Protein AF-A0A381XJA4-F1 (afdb_monomer)

Sequence (158 aa):
MNTGDLIERNIKGKLLLFLSPLVLLTSMVWFTSDFTAQKLAYLFQIYLSLTLCFISGFLWSQSGLFKAANLRYLGSIILLVTLSSGFLSILLIPVYGLIMILILLLGIRFLQLPDRIKTIFPLWFLQLVNKINVMICICILLMLAYWLNPYSNPLSYF

Foldseek 3Di:
DDPVVVVLVVVLVVVVVLCVLLVVLLVVLVVDDLVVSVVSLVVSLVSVLVVLLVVLVVLCVVCVVLVPVVSPVLSVVSNVLSVVLVVCCVPPNNLVSLVSVLVSLVVVVPDDDPVSVPVVDDPSVVVSVNVVSVVSNVSSVSSNCSCPPPVSVSVVVD

Solvent-accessible surface area (backbone atoms only — not comparable to full-atom values): 8622 Å² total; per-residue (Å²): 135,60,74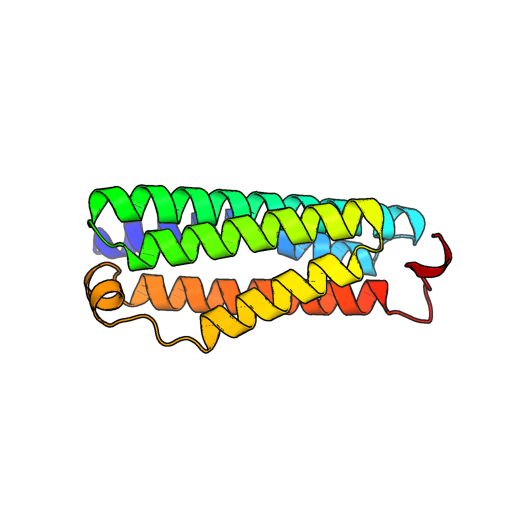,67,59,54,52,52,52,51,53,52,50,54,54,51,58,69,46,42,63,58,55,49,40,51,56,48,37,79,78,45,57,71,76,57,18,51,54,43,50,53,50,41,49,54,51,52,40,51,54,46,44,52,50,14,54,49,32,39,55,50,17,66,77,68,70,35,65,68,42,33,54,52,15,51,51,46,37,54,52,40,53,52,21,53,52,38,33,74,76,72,45,55,62,61,15,51,52,53,52,45,53,49,57,51,48,58,69,70,48,77,76,58,70,74,55,62,76,73,43,58,68,71,54,56,53,48,52,52,54,49,50,54,52,51,48,51,43,50,50,55,47,46,50,56,53,69,27,80,87,79,40,62,61,75,82,108

Mean predicted aligned error: 5.37 Å

pLDDT: mean 87.46, std 8.28, range [54.53, 95.88]

Nearest PDB structures (foldseek):
  7psl-assembly1_A  TM=2.702E-01  e=8.633E+00  Saccharomyces cerevisiae S288C

Secondary structure (DSSP, 8-state):
--HHHHHHHHHHHHHHHHHHHHHHHHHHHTTS-HHHHHHHHHHHHHHHHHHHHHHHHHHHHHHHHTT-HHHHHHHHHHHHHHHHHHHHHHHT-HHHHHHHHHHHHHHHHHSPPPHHHHHHS-HHHHHHHHHHHHHHHHHHHHHHHHHT-TTT-GGGG-

Organism: NCBI:txid408172

Radius of gyration: 17.22 Å; Cα contacts (8 Å, |Δi|>4): 116; chains: 1; bounding box: 42×39×46 Å

Structure (mmCIF, N/CA/C/O backbone):
data_AF-A0A381XJA4-F1
#
_entry.id   AF-A0A381XJA4-F1
#
loop_
_atom_site.group_PDB
_atom_site.id
_atom_site.type_symbol
_atom_site.label_atom_id
_atom_site.label_alt_id
_atom_site.label_comp_id
_atom_site.label_asym_id
_atom_site.label_entity_id
_atom_site.label_seq_id
_atom_site.pdbx_PDB_ins_code
_atom_site.Cartn_x
_atom_site.Cartn_y
_atom_site.Cartn_z
_atom_site.occupancy
_atom_site.B_iso_or_equiv
_atom_site.auth_seq_id
_atom_site.auth_comp_id
_atom_site.auth_asym_id
_atom_site.auth_atom_id
_atom_site.pdbx_PDB_model_num
ATOM 1 N N . MET A 1 1 ? -18.810 -26.361 14.163 1.00 54.53 1 MET A N 1
ATOM 2 C CA . MET A 1 1 ? -18.087 -25.178 13.643 1.00 54.53 1 MET A CA 1
ATOM 3 C C . MET A 1 1 ? -18.730 -23.954 14.264 1.00 54.53 1 MET A C 1
ATOM 5 O O . MET A 1 1 ? -19.942 -23.826 14.135 1.00 54.53 1 MET A O 1
ATOM 9 N N . ASN A 1 2 ? -17.978 -23.133 14.999 1.00 74.44 2 ASN A N 1
ATOM 10 C CA . ASN A 1 2 ? -18.554 -21.986 15.697 1.00 74.44 2 ASN A CA 1
ATOM 11 C C . ASN A 1 2 ? -18.772 -20.833 14.699 1.00 74.44 2 ASN A C 1
ATOM 13 O O . ASN A 1 2 ? -17.989 -20.663 13.763 1.00 74.44 2 ASN A O 1
ATOM 17 N N . THR A 1 3 ? -19.829 -20.039 14.862 1.00 71.56 3 THR A N 1
ATOM 18 C CA . THR A 1 3 ? -20.143 -18.934 13.930 1.00 71.56 3 THR A CA 1
ATOM 19 C C . THR A 1 3 ? -19.025 -17.885 13.876 1.00 71.56 3 THR A C 1
ATOM 21 O O . THR A 1 3 ? -18.764 -17.325 12.811 1.00 71.56 3 THR A O 1
ATOM 24 N N . GLY A 1 4 ? -18.302 -17.687 14.985 1.00 72.56 4 GLY A N 1
ATOM 25 C CA . GLY A 1 4 ? -17.114 -16.828 15.059 1.00 72.56 4 GLY A CA 1
ATOM 26 C C . GLY A 1 4 ? -15.974 -17.258 14.126 1.00 72.56 4 GLY A C 1
ATOM 27 O O . GLY A 1 4 ? -15.397 -16.409 13.446 1.00 72.56 4 GLY A O 1
ATOM 28 N N . ASP A 1 5 ? -15.721 -18.564 13.998 1.00 80.06 5 ASP A N 1
ATOM 29 C CA . ASP A 1 5 ? -14.647 -19.103 13.145 1.00 80.06 5 ASP A CA 1
ATOM 30 C C . ASP A 1 5 ? -14.934 -18.857 11.655 1.00 80.06 5 ASP A C 1
ATOM 32 O O . ASP A 1 5 ? -14.034 -18.606 10.847 1.00 80.06 5 ASP A O 1
ATOM 36 N N . LEU A 1 6 ? -16.217 -18.906 11.275 1.00 83.94 6 LEU A N 1
ATOM 37 C CA . LEU A 1 6 ? -16.662 -18.641 9.907 1.00 83.94 6 LEU A CA 1
ATOM 38 C C . LEU A 1 6 ? -16.479 -17.165 9.535 1.00 83.94 6 LEU A C 1
ATOM 40 O O . LEU A 1 6 ? -16.034 -16.868 8.423 1.00 83.94 6 LEU A O 1
ATOM 44 N N . ILE A 1 7 ? -16.783 -16.249 10.461 1.00 83.75 7 ILE A N 1
ATOM 45 C CA . ILE A 1 7 ? -16.602 -14.802 10.269 1.00 83.75 7 ILE A CA 1
ATOM 46 C C . ILE A 1 7 ? -15.115 -14.473 10.123 1.00 83.75 7 ILE A C 1
ATOM 48 O O . ILE A 1 7 ? -14.730 -13.791 9.171 1.00 83.75 7 ILE A O 1
ATOM 52 N N . GLU A 1 8 ? -14.271 -15.012 11.006 1.00 87.00 8 GLU A N 1
ATOM 53 C CA . GLU A 1 8 ? -12.818 -14.840 10.943 1.00 87.00 8 GLU A CA 1
ATOM 54 C C . GLU A 1 8 ? -12.254 -15.321 9.599 1.00 87.00 8 GLU A C 1
ATOM 56 O O . GLU A 1 8 ? -11.524 -14.587 8.923 1.00 87.00 8 GLU A O 1
ATOM 61 N N . ARG A 1 9 ? -12.629 -16.531 9.165 1.00 86.62 9 ARG A N 1
ATOM 62 C CA . ARG A 1 9 ? -12.180 -17.093 7.884 1.00 86.62 9 ARG A CA 1
ATOM 63 C C . ARG A 1 9 ? -12.617 -16.236 6.697 1.00 86.62 9 ARG A C 1
ATOM 65 O O . ARG A 1 9 ? -11.823 -16.010 5.786 1.00 86.62 9 ARG A O 1
ATOM 72 N N . ASN A 1 10 ? -13.856 -15.749 6.708 1.00 91.25 10 ASN A N 1
ATOM 73 C CA . ASN A 1 10 ? -14.393 -14.924 5.628 1.00 91.25 10 ASN A CA 1
ATOM 74 C C . ASN A 1 10 ? -13.658 -13.576 5.525 1.00 91.25 10 ASN A C 1
ATOM 76 O O . ASN A 1 10 ? -13.259 -13.169 4.436 1.00 91.25 10 ASN A O 1
ATOM 80 N N . ILE A 1 11 ? -13.410 -12.910 6.659 1.00 88.50 11 ILE A N 1
ATOM 81 C CA . ILE A 1 11 ? -12.665 -11.641 6.694 1.00 88.50 11 ILE A CA 1
ATOM 82 C C . ILE A 1 11 ? -11.227 -11.842 6.202 1.00 88.50 11 ILE A C 1
ATOM 84 O O . ILE A 1 11 ? -10.763 -11.080 5.352 1.00 88.50 11 ILE A O 1
ATOM 88 N N . LYS A 1 12 ? -10.540 -12.891 6.678 1.00 90.00 12 LYS A N 1
ATOM 89 C CA . LYS A 1 12 ? -9.192 -13.248 6.206 1.00 90.00 12 LYS A CA 1
ATOM 90 C C . LYS A 1 12 ? -9.162 -13.466 4.696 1.00 90.00 12 LYS A C 1
ATOM 92 O O . LYS A 1 12 ? -8.302 -12.905 4.022 1.00 90.00 12 LYS A O 1
ATOM 97 N N . GLY A 1 13 ? -10.112 -14.242 4.172 1.00 88.50 13 GLY A N 1
ATOM 98 C CA . GLY A 1 13 ? -10.220 -14.526 2.743 1.00 88.50 13 GLY A CA 1
ATOM 99 C C . GLY A 1 13 ? -10.412 -13.261 1.910 1.00 88.50 13 GLY A C 1
ATOM 100 O O . GLY A 1 13 ? -9.679 -13.048 0.949 1.00 88.50 13 GLY A O 1
ATOM 101 N N . LYS A 1 14 ? -11.331 -12.376 2.316 1.00 90.25 14 LYS A N 1
ATOM 102 C CA . LYS A 1 14 ? -11.583 -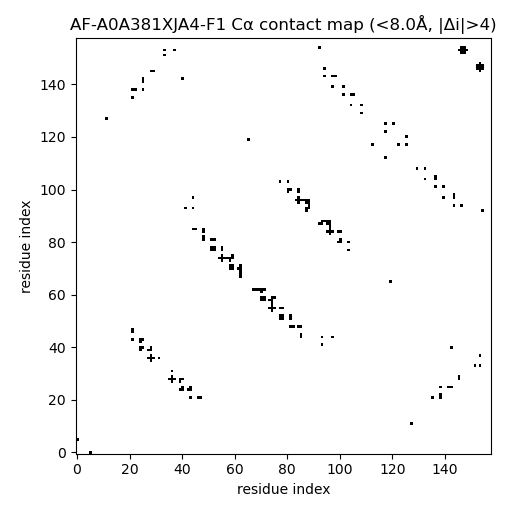11.106 1.616 1.00 90.25 14 LYS A CA 1
ATOM 103 C C . LYS A 1 14 ? -10.365 -10.184 1.610 1.00 90.25 14 LYS A C 1
ATOM 105 O O . LYS A 1 14 ? -10.056 -9.615 0.570 1.00 90.25 14 LYS A O 1
ATOM 110 N N . LEU A 1 15 ? -9.663 -10.056 2.737 1.00 89.56 15 LEU A N 1
ATOM 111 C CA . LEU A 1 15 ? -8.459 -9.223 2.829 1.00 89.56 15 LEU A CA 1
ATOM 112 C C . LEU A 1 15 ? -7.312 -9.765 1.970 1.00 89.56 15 LEU A C 1
ATOM 114 O O . LEU A 1 15 ? -6.645 -8.994 1.286 1.00 89.56 15 LEU A O 1
ATOM 118 N N . LEU A 1 16 ? -7.100 -11.082 1.967 1.00 88.12 16 LEU A N 1
ATOM 119 C CA . LEU A 1 16 ? -6.083 -11.710 1.120 1.00 88.12 16 LEU A CA 1
ATOM 120 C C . LEU A 1 16 ? -6.427 -11.591 -0.368 1.00 88.12 16 LEU A C 1
ATOM 122 O O . LEU A 1 16 ? -5.544 -11.314 -1.173 1.00 88.12 16 LEU A O 1
ATOM 126 N N . LEU A 1 17 ? -7.704 -11.738 -0.731 1.00 92.56 17 LEU A N 1
ATOM 127 C CA . LEU A 1 17 ? -8.166 -11.541 -2.104 1.00 92.56 17 LEU A CA 1
ATOM 128 C C . LEU A 1 17 ? -7.984 -10.084 -2.538 1.00 92.56 17 LEU A C 1
ATOM 130 O O . LEU A 1 17 ? -7.492 -9.840 -3.635 1.00 92.56 17 LEU A O 1
ATOM 134 N N . PHE A 1 18 ? -8.283 -9.128 -1.655 1.00 91.50 18 PHE A N 1
ATOM 135 C CA . PHE A 1 18 ? -8.006 -7.714 -1.890 1.00 91.50 18 PHE A CA 1
ATOM 136 C C . PHE A 1 18 ? -6.510 -7.438 -2.081 1.00 91.50 18 PHE A C 1
ATOM 138 O O . PHE A 1 18 ? -6.161 -6.608 -2.902 1.00 91.50 18 PHE A O 1
ATOM 145 N N . LEU A 1 19 ? -5.609 -8.149 -1.393 1.00 91.81 19 LEU A N 1
ATOM 146 C CA . LEU A 1 19 ? -4.164 -7.947 -1.563 1.00 91.81 19 LEU A CA 1
ATOM 147 C C . LEU A 1 19 ? -3.543 -8.732 -2.723 1.00 91.81 19 LEU A C 1
ATOM 149 O O . LEU A 1 19 ? -2.411 -8.456 -3.119 1.00 91.81 19 LEU A O 1
ATOM 153 N N . SER A 1 20 ? -4.269 -9.703 -3.273 1.00 92.88 20 SER A N 1
ATOM 154 C CA . SER A 1 20 ? -3.782 -10.565 -4.350 1.00 92.88 20 SER A CA 1
ATOM 155 C C . SER A 1 20 ? -3.286 -9.817 -5.596 1.00 92.88 20 SER A C 1
ATOM 157 O O . SER A 1 20 ? -2.246 -10.225 -6.119 1.00 92.88 20 SER A O 1
ATOM 159 N N . PRO A 1 21 ? -3.901 -8.698 -6.048 1.00 93.81 21 PRO A N 1
ATOM 160 C CA . PRO A 1 21 ? -3.402 -7.970 -7.210 1.00 93.81 21 PRO A CA 1
ATOM 161 C C . PRO A 1 21 ? -2.003 -7.406 -6.972 1.00 93.81 21 PRO A C 1
ATOM 163 O O . PRO A 1 21 ? -1.192 -7.367 -7.889 1.00 93.81 21 PRO A O 1
ATOM 166 N N . LEU A 1 22 ? -1.690 -7.025 -5.732 1.00 94.62 22 LEU A N 1
ATOM 167 C CA . LEU A 1 22 ? -0.393 -6.468 -5.363 1.00 94.62 22 LEU A CA 1
ATOM 168 C C . LEU A 1 22 ? 0.718 -7.514 -5.527 1.00 94.62 22 LEU A C 1
ATOM 170 O O . LEU A 1 22 ? 1.736 -7.239 -6.156 1.00 94.62 22 LEU A O 1
ATOM 174 N N . VAL A 1 23 ? 0.477 -8.736 -5.044 1.00 94.56 23 VAL A N 1
ATOM 175 C CA . VAL A 1 23 ? 1.403 -9.871 -5.195 1.00 94.56 23 VAL A CA 1
ATOM 176 C C . VAL A 1 23 ? 1.541 -10.272 -6.665 1.00 94.56 23 VAL A C 1
ATOM 178 O O . VAL A 1 23 ? 2.653 -10.470 -7.160 1.00 94.56 23 VAL A O 1
ATOM 181 N N . LEU A 1 24 ? 0.423 -10.334 -7.392 1.00 95.00 24 LEU A N 1
ATOM 182 C CA . LEU A 1 24 ? 0.426 -10.678 -8.811 1.00 95.00 24 LEU A CA 1
ATOM 183 C C . LEU A 1 24 ? 1.254 -9.669 -9.613 1.00 95.00 24 LEU A C 1
ATOM 185 O O . LEU A 1 24 ? 2.140 -10.076 -10.362 1.00 95.00 24 LEU A O 1
ATOM 189 N N . LEU A 1 25 ? 1.041 -8.369 -9.401 1.00 94.38 25 LEU A N 1
ATOM 190 C CA . LEU A 1 25 ? 1.801 -7.313 -10.071 1.00 94.38 25 LEU A CA 1
ATOM 191 C C . LEU A 1 25 ? 3.297 -7.417 -9.784 1.00 94.38 25 LEU A C 1
ATOM 193 O O . LEU A 1 25 ? 4.085 -7.339 -10.723 1.00 94.38 25 LEU A O 1
ATOM 197 N N . THR A 1 26 ? 3.694 -7.673 -8.531 1.00 94.69 26 THR A N 1
ATOM 198 C CA . THR A 1 26 ? 5.120 -7.871 -8.226 1.00 94.69 26 THR A CA 1
ATOM 199 C C . THR A 1 26 ? 5.724 -9.056 -8.955 1.00 94.69 26 THR A C 1
ATOM 201 O O . THR A 1 26 ? 6.858 -8.962 -9.404 1.00 94.69 26 THR A O 1
ATOM 204 N N . SER A 1 27 ? 4.983 -10.156 -9.107 1.00 93.38 27 SER A N 1
ATOM 205 C CA . SER A 1 27 ? 5.490 -11.325 -9.824 1.00 93.38 27 SER A CA 1
ATOM 206 C C . SER A 1 27 ? 5.585 -11.082 -11.331 1.00 93.38 27 SER A C 1
ATOM 208 O O . SER A 1 27 ? 6.591 -11.432 -11.937 1.00 93.38 27 SER A O 1
ATOM 210 N N . MET A 1 28 ? 4.582 -10.428 -11.926 1.00 94.62 28 MET A N 1
ATOM 211 C CA . MET A 1 28 ? 4.509 -10.202 -13.373 1.00 94.62 28 MET A CA 1
ATOM 212 C C . MET A 1 28 ? 5.675 -9.361 -13.885 1.00 94.62 28 MET A C 1
ATOM 214 O O . MET A 1 28 ? 6.229 -9.670 -14.932 1.00 94.62 28 MET A O 1
ATOM 218 N N . VAL A 1 29 ? 6.091 -8.353 -13.119 1.00 93.94 29 VAL A N 1
ATOM 219 C CA . VAL A 1 29 ? 7.164 -7.419 -13.497 1.00 93.94 29 VAL A CA 1
ATOM 220 C C . VAL A 1 29 ? 8.470 -8.132 -13.861 1.00 93.94 29 VAL A C 1
ATOM 222 O O . VAL A 1 29 ? 9.147 -7.703 -14.789 1.00 93.94 29 VAL A O 1
ATOM 225 N N . TRP A 1 30 ? 8.793 -9.249 -13.202 1.00 90.44 30 TRP A N 1
ATOM 226 C CA . TRP A 1 30 ? 10.026 -10.008 -13.451 1.00 90.44 30 TRP A CA 1
ATOM 227 C C . TRP A 1 30 ? 9.992 -10.882 -14.706 1.00 90.44 30 TRP A C 1
ATOM 229 O O . TRP A 1 30 ? 11.045 -11.289 -15.192 1.00 90.44 30 TRP A O 1
ATOM 239 N N . PHE A 1 31 ? 8.804 -11.187 -15.227 1.00 90.00 31 PHE A N 1
ATOM 240 C CA . PHE A 1 31 ? 8.623 -12.108 -16.354 1.00 90.00 31 PHE A CA 1
ATOM 241 C C . PHE A 1 31 ? 8.111 -11.412 -17.620 1.00 90.00 31 PHE A C 1
ATOM 243 O O . PHE A 1 31 ? 7.740 -12.071 -18.589 1.00 90.00 31 PHE A O 1
ATOM 250 N N . THR A 1 32 ? 8.076 -10.081 -17.617 1.00 92.38 32 THR A N 1
ATOM 251 C CA . THR A 1 32 ? 7.585 -9.258 -18.729 1.00 92.38 32 THR A CA 1
ATOM 252 C C . THR A 1 32 ? 8.705 -8.430 -19.350 1.00 92.38 32 THR A C 1
ATOM 254 O O . THR A 1 32 ? 9.715 -8.171 -18.705 1.00 92.38 32 THR A O 1
ATOM 257 N N . SER A 1 33 ? 8.537 -8.003 -20.605 1.00 89.56 33 SER A N 1
ATOM 258 C CA . SER A 1 33 ? 9.526 -7.165 -21.300 1.00 89.56 33 SER A CA 1
ATOM 259 C C . SER A 1 33 ? 9.655 -5.783 -20.656 1.00 89.56 33 SER A C 1
ATOM 261 O O . SER A 1 33 ? 8.670 -5.265 -20.125 1.00 89.56 33 SER A O 1
ATOM 263 N N . ASP A 1 34 ? 10.826 -5.148 -20.762 1.00 85.88 34 ASP A N 1
ATOM 264 C CA . ASP A 1 34 ? 11.184 -3.942 -19.994 1.00 85.88 34 ASP A CA 1
ATOM 265 C C . ASP A 1 34 ? 10.137 -2.818 -20.065 1.00 85.88 34 ASP A C 1
ATOM 267 O O . ASP A 1 34 ? 9.713 -2.291 -19.036 1.00 85.88 34 ASP A O 1
ATOM 271 N N . PHE A 1 35 ? 9.622 -2.514 -21.261 1.00 86.12 35 PHE A N 1
ATOM 272 C CA . PHE A 1 35 ? 8.593 -1.483 -21.447 1.00 86.12 35 PHE A CA 1
ATOM 273 C C . PHE A 1 35 ? 7.266 -1.815 -20.744 1.00 86.12 35 PHE A C 1
ATOM 275 O O . PHE A 1 35 ? 6.582 -0.940 -20.208 1.00 86.12 35 PHE A O 1
ATOM 282 N N . THR A 1 36 ? 6.870 -3.090 -20.750 1.00 90.19 36 THR A N 1
ATOM 283 C CA . THR A 1 36 ? 5.639 -3.536 -20.080 1.00 90.19 36 THR A CA 1
ATOM 284 C C . THR A 1 36 ? 5.831 -3.668 -18.573 1.00 90.19 36 THR A C 1
ATOM 286 O O . THR A 1 36 ? 4.950 -3.257 -17.816 1.00 90.19 36 THR A O 1
ATOM 289 N N . ALA A 1 37 ? 7.004 -4.131 -18.138 1.00 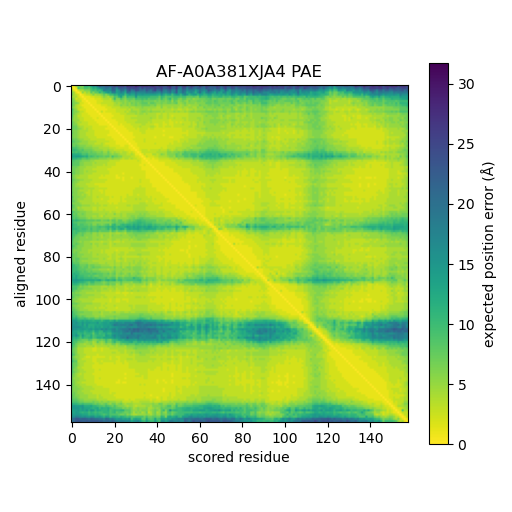90.44 37 ALA A N 1
ATOM 290 C CA . ALA A 1 37 ? 7.407 -4.209 -16.742 1.00 90.44 37 ALA A CA 1
ATOM 291 C C . ALA A 1 37 ? 7.383 -2.824 -16.074 1.00 90.44 37 ALA A C 1
ATOM 293 O O . ALA A 1 37 ? 6.841 -2.679 -14.979 1.00 90.44 37 ALA A O 1
ATOM 294 N N . GLN A 1 38 ? 7.843 -1.782 -16.774 1.00 89.19 38 GLN A N 1
ATOM 295 C CA . GLN A 1 38 ? 7.807 -0.405 -16.278 1.00 89.19 38 GLN A CA 1
ATOM 296 C C . GLN A 1 38 ? 6.366 0.075 -16.041 1.00 89.19 38 GLN A C 1
ATOM 298 O O . GLN A 1 38 ? 6.047 0.614 -14.979 1.00 89.19 38 GLN A O 1
ATOM 303 N N . LYS A 1 39 ? 5.455 -0.174 -16.992 1.00 90.75 39 LYS A N 1
ATOM 304 C CA . LYS A 1 39 ? 4.027 0.163 -16.842 1.00 90.75 39 LYS A CA 1
ATOM 305 C C . LYS A 1 39 ? 3.376 -0.595 -15.688 1.00 90.75 39 LYS A C 1
ATOM 307 O O . LYS A 1 39 ? 2.626 -0.001 -14.914 1.00 90.75 39 LYS A O 1
ATOM 312 N N . LEU A 1 40 ? 3.679 -1.886 -15.551 1.00 93.25 40 LEU A N 1
ATOM 313 C CA . LEU A 1 40 ? 3.225 -2.700 -14.423 1.00 93.25 40 LEU A CA 1
ATOM 314 C C . LEU A 1 40 ? 3.761 -2.155 -13.096 1.00 93.25 40 LEU A C 1
ATOM 316 O O . LEU A 1 40 ? 3.036 -2.164 -12.102 1.00 93.25 40 LEU A O 1
ATOM 320 N N . ALA A 1 41 ? 4.981 -1.618 -13.085 1.00 92.38 41 ALA A N 1
ATOM 321 C CA . ALA A 1 41 ? 5.573 -1.038 -11.893 1.00 92.38 41 ALA A CA 1
ATOM 322 C C . ALA A 1 41 ? 4.910 0.261 -11.438 1.00 92.38 41 ALA A C 1
ATOM 324 O O . ALA A 1 41 ? 4.657 0.442 -10.243 1.00 92.38 41 ALA A O 1
ATOM 325 N N . TYR A 1 42 ? 4.522 1.117 -12.378 1.00 91.00 42 TYR A N 1
ATOM 326 C CA . TYR A 1 42 ? 3.664 2.260 -12.073 1.00 91.00 42 TYR A CA 1
ATOM 327 C C . TYR A 1 42 ? 2.277 1.838 -11.593 1.00 91.00 42 TYR A C 1
ATOM 329 O O . TYR A 1 42 ? 1.770 2.387 -10.614 1.00 91.00 42 TYR A O 1
ATOM 337 N N . LEU A 1 43 ? 1.676 0.834 -12.235 1.00 93.62 43 LEU A N 1
ATOM 338 C CA . LEU A 1 43 ? 0.363 0.328 -11.843 1.00 93.62 43 LEU A CA 1
ATOM 339 C C . LEU A 1 43 ? 0.391 -0.250 -10.423 1.00 93.62 43 LEU A C 1
ATOM 341 O O . LEU A 1 43 ? -0.507 0.035 -9.631 1.00 93.62 43 LEU A O 1
ATOM 345 N N . PHE A 1 44 ? 1.450 -0.979 -10.066 1.00 95.00 44 PHE A N 1
ATOM 346 C CA . PHE A 1 44 ? 1.703 -1.436 -8.700 1.00 95.00 44 PHE A CA 1
ATOM 347 C C . PHE A 1 44 ? 1.726 -0.274 -7.707 1.00 95.00 44 PHE A C 1
ATOM 349 O O . PHE A 1 44 ? 1.076 -0.345 -6.666 1.00 95.00 44 PHE A O 1
ATOM 356 N N . GLN A 1 45 ? 2.435 0.809 -8.027 1.00 92.81 45 GLN A N 1
ATOM 357 C CA . GLN A 1 45 ? 2.546 1.953 -7.131 1.00 92.81 45 GLN A CA 1
ATOM 358 C C . GLN A 1 45 ? 1.221 2.704 -6.956 1.00 92.81 45 GLN A C 1
ATOM 360 O O . GLN A 1 45 ? 0.890 3.101 -5.838 1.00 92.81 45 GLN A O 1
ATOM 365 N N . ILE A 1 46 ? 0.446 2.857 -8.032 1.00 92.50 46 ILE A N 1
ATOM 366 C CA . ILE A 1 46 ? -0.907 3.428 -7.986 1.00 92.50 46 ILE A CA 1
ATOM 367 C C . ILE A 1 46 ? -1.823 2.542 -7.142 1.00 92.50 46 ILE A C 1
ATOM 369 O O . ILE A 1 46 ? -2.561 3.031 -6.290 1.00 92.50 46 ILE A O 1
ATOM 373 N N . TYR A 1 47 ? -1.765 1.226 -7.340 1.00 94.44 47 TYR A N 1
ATOM 374 C CA . TYR A 1 47 ? -2.578 0.299 -6.568 1.00 94.44 47 TYR A CA 1
ATOM 375 C C . TYR A 1 47 ? -2.211 0.341 -5.079 1.00 94.44 47 TYR A C 1
ATOM 377 O O . TYR A 1 47 ? -3.084 0.485 -4.225 1.00 94.44 47 TYR A O 1
ATOM 385 N N . LEU A 1 48 ? -0.916 0.307 -4.755 1.00 94.50 48 LEU A N 1
ATOM 386 C CA . LEU A 1 48 ? -0.419 0.415 -3.386 1.00 94.50 48 LEU A CA 1
ATOM 387 C C . LEU A 1 48 ? -0.866 1.729 -2.725 1.00 94.50 48 LEU A C 1
ATOM 389 O O . LEU A 1 48 ? -1.385 1.701 -1.609 1.00 94.50 48 LEU A O 1
ATOM 393 N N . SER A 1 49 ? -0.735 2.872 -3.401 1.00 92.94 49 SER A N 1
ATOM 394 C CA . SER A 1 49 ? -1.153 4.162 -2.839 1.00 92.94 49 SER A CA 1
ATOM 395 C C . SER A 1 49 ? -2.667 4.231 -2.606 1.00 92.94 49 SER A C 1
ATOM 397 O O . SER A 1 49 ? -3.094 4.659 -1.532 1.00 92.94 49 SER A O 1
ATOM 399 N N . LEU A 1 50 ? -3.479 3.715 -3.537 1.00 93.38 50 LEU A N 1
ATOM 400 C CA . LEU A 1 50 ? -4.929 3.592 -3.365 1.00 93.38 50 LEU A CA 1
ATOM 401 C C . LEU A 1 50 ? -5.280 2.717 -2.158 1.00 93.38 50 LEU A C 1
ATOM 403 O O . LEU A 1 50 ? -6.090 3.122 -1.324 1.00 93.38 50 LEU A O 1
ATOM 407 N N . THR A 1 51 ? -4.650 1.545 -2.018 1.00 93.19 51 THR A N 1
ATOM 408 C CA . THR A 1 51 ? -4.910 0.643 -0.881 1.00 93.19 51 THR A CA 1
ATOM 409 C C . THR A 1 51 ? -4.583 1.303 0.460 1.00 93.19 51 THR A C 1
ATOM 411 O O . THR A 1 51 ? -5.371 1.202 1.401 1.00 93.19 51 THR A O 1
ATOM 414 N N . LEU A 1 52 ? -3.474 2.041 0.552 1.00 93.69 52 LEU A N 1
ATOM 415 C CA . LEU A 1 52 ? -3.088 2.745 1.774 1.00 93.69 52 LEU A CA 1
ATOM 416 C C . LEU A 1 52 ? -3.995 3.953 2.064 1.00 93.69 52 LEU A C 1
ATOM 418 O O . LEU A 1 52 ? -4.291 4.224 3.229 1.00 93.69 52 LEU A O 1
ATOM 422 N N . CYS A 1 53 ? -4.500 4.632 1.030 1.00 94.44 53 CYS A N 1
ATOM 423 C CA . CYS A 1 53 ? -5.509 5.682 1.174 1.00 94.44 53 CYS A CA 1
ATOM 424 C C . CYS A 1 53 ? -6.818 5.121 1.759 1.00 94.44 53 CYS A C 1
ATOM 426 O O . CYS A 1 53 ? -7.347 5.664 2.732 1.00 94.44 53 CYS A O 1
ATOM 428 N N . PHE A 1 54 ? -7.287 3.969 1.259 1.00 93.50 54 PHE A N 1
ATOM 429 C CA . PHE A 1 54 ? -8.437 3.267 1.840 1.00 93.50 54 PHE A CA 1
ATOM 430 C C . PHE A 1 54 ? -8.203 2.874 3.303 1.00 93.50 54 PHE A C 1
ATOM 432 O O . PHE A 1 54 ? -9.093 3.057 4.135 1.00 93.50 54 PHE A O 1
ATOM 439 N N . ILE A 1 55 ? -7.008 2.378 3.644 1.00 92.31 55 ILE A N 1
ATOM 440 C CA . ILE A 1 55 ? -6.651 2.036 5.030 1.00 92.31 55 ILE A CA 1
ATOM 441 C C . ILE A 1 55 ? -6.675 3.281 5.924 1.00 92.31 55 ILE A C 1
ATOM 443 O O . ILE A 1 55 ? -7.212 3.226 7.031 1.00 92.31 55 ILE A O 1
ATOM 447 N N . SER A 1 56 ? -6.147 4.412 5.453 1.00 94.12 56 SER A N 1
ATOM 448 C CA . SER A 1 56 ? -6.200 5.676 6.189 1.00 94.12 56 SER A CA 1
ATOM 449 C C . SER A 1 56 ? -7.642 6.123 6.455 1.00 94.12 56 SER A C 1
ATOM 451 O O . SER A 1 56 ? -7.998 6.393 7.606 1.00 94.12 56 SER A O 1
ATOM 453 N N . GLY A 1 57 ? -8.495 6.119 5.425 1.00 92.94 57 GLY A N 1
ATOM 454 C CA . GLY A 1 57 ? -9.914 6.455 5.564 1.00 92.94 57 GLY A CA 1
ATOM 455 C C . GLY A 1 57 ? -10.641 5.521 6.534 1.00 92.94 57 GLY A C 1
ATOM 456 O O . GLY A 1 57 ? -11.411 5.976 7.383 1.00 92.94 57 GLY A O 1
ATOM 457 N N . PHE A 1 58 ? -10.337 4.221 6.484 1.00 90.81 58 PHE A N 1
ATOM 458 C CA . PHE A 1 58 ? -10.870 3.245 7.431 1.00 90.81 58 PHE A CA 1
ATOM 459 C C . PHE A 1 58 ? -10.447 3.554 8.874 1.00 90.81 58 PHE A C 1
ATOM 461 O O . PHE A 1 58 ? -11.302 3.611 9.759 1.00 90.81 58 PHE A O 1
ATOM 468 N N . LEU A 1 59 ? -9.160 3.812 9.127 1.00 90.44 59 LEU A N 1
ATOM 469 C CA . LEU A 1 59 ? -8.664 4.175 10.461 1.00 90.44 59 LEU A CA 1
ATOM 470 C C . LEU A 1 59 ? -9.314 5.458 10.981 1.00 90.44 59 LEU A C 1
ATOM 472 O O . LEU A 1 59 ? -9.682 5.535 12.156 1.00 90.44 59 LEU A O 1
ATOM 476 N N . TRP A 1 60 ? -9.518 6.440 10.104 1.00 90.25 60 TRP A N 1
ATOM 477 C CA . TRP A 1 60 ? -10.218 7.670 10.447 1.00 90.25 60 TRP A CA 1
ATOM 478 C C . TRP A 1 60 ? -11.672 7.393 10.844 1.00 90.25 60 TRP A C 1
ATOM 480 O O .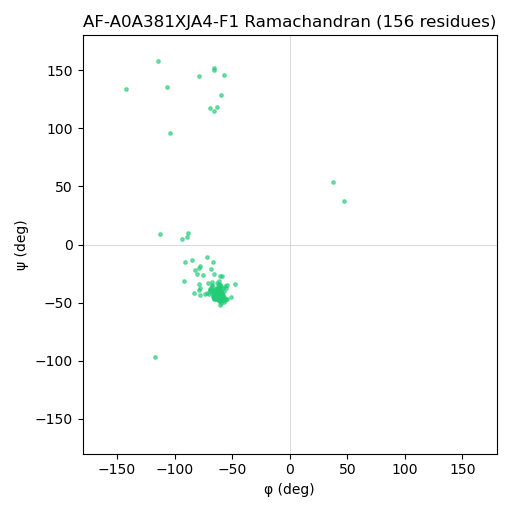 TRP A 1 60 ? -12.119 7.865 11.892 1.00 90.25 60 TRP A O 1
ATOM 490 N N . SER A 1 61 ? -12.393 6.571 10.078 1.00 90.50 61 SER A N 1
ATOM 491 C CA . SER A 1 61 ? -13.768 6.171 10.405 1.00 90.50 61 SER A CA 1
ATOM 492 C C . SER A 1 61 ? -13.849 5.451 11.754 1.00 90.50 61 SER A C 1
ATOM 494 O O . SER A 1 61 ? -14.714 5.764 12.572 1.00 90.50 61 SER A O 1
ATOM 496 N N . GLN A 1 62 ? -12.932 4.517 12.022 1.00 87.00 62 GLN A N 1
ATOM 497 C CA . GLN A 1 62 ? -12.899 3.787 13.293 1.00 87.00 62 GLN A CA 1
ATOM 498 C C . GLN A 1 62 ? -12.524 4.692 14.472 1.00 87.00 62 GLN A C 1
ATOM 500 O O . GLN A 1 62 ? -13.027 4.509 15.581 1.00 87.00 62 GLN A O 1
ATOM 505 N N . SER A 1 63 ? -11.692 5.713 14.245 1.00 86.81 63 SER A N 1
ATOM 506 C CA . SER A 1 63 ? -11.326 6.673 15.290 1.00 86.81 63 SER A CA 1
ATOM 507 C C . SER A 1 63 ? -12.535 7.429 15.854 1.00 86.81 63 SER A C 1
ATOM 509 O O . SER A 1 63 ? -12.572 7.693 17.057 1.00 86.81 63 SER A O 1
ATOM 511 N N . GLY A 1 64 ? -13.536 7.723 15.013 1.00 83.25 64 GLY A N 1
ATOM 512 C CA . GLY A 1 64 ? -14.782 8.371 15.425 1.00 83.25 64 GLY A CA 1
ATOM 513 C C . GLY A 1 64 ? -15.661 7.459 16.281 1.00 83.25 64 GLY A C 1
ATOM 514 O O . GLY A 1 64 ? -16.163 7.890 17.317 1.00 83.25 64 GLY A O 1
ATOM 515 N N . LEU A 1 65 ? -15.779 6.185 15.893 1.00 84.75 65 LEU A N 1
ATOM 516 C CA . LEU A 1 65 ? -16.587 5.190 16.607 1.00 84.75 65 LEU A CA 1
ATOM 517 C C . LEU A 1 65 ? -16.021 4.874 17.997 1.00 84.75 65 LEU A C 1
ATOM 519 O O . LEU A 1 65 ? -16.755 4.866 18.981 1.00 84.75 65 LEU A O 1
ATOM 523 N N . PHE A 1 66 ? -14.706 4.671 18.094 1.00 81.25 66 PHE A N 1
ATOM 524 C CA . PHE A 1 66 ? -14.044 4.291 19.347 1.00 81.25 66 PHE A CA 1
ATOM 525 C C . PHE A 1 66 ? -13.499 5.480 20.153 1.00 81.25 66 PHE A C 1
ATOM 527 O O . PHE A 1 66 ? -12.827 5.274 21.163 1.00 81.25 66 PHE A O 1
ATOM 534 N N . LYS A 1 67 ? -13.753 6.724 19.711 1.00 81.81 67 LYS A N 1
ATOM 535 C CA . LYS A 1 67 ? -13.217 7.968 20.305 1.00 81.81 67 LYS A CA 1
ATOM 536 C C . LYS A 1 67 ? -11.703 7.897 20.573 1.00 81.81 67 LYS A C 1
ATOM 538 O O . LYS A 1 67 ? -11.199 8.396 21.579 1.00 81.81 67 LYS A O 1
ATOM 543 N N . ALA A 1 68 ? -10.966 7.256 19.669 1.00 81.38 68 ALA A N 1
ATOM 544 C CA . ALA A 1 68 ? -9.546 6.966 19.828 1.00 81.38 68 ALA A CA 1
ATOM 545 C C . ALA A 1 68 ? -8.701 7.922 18.974 1.00 81.38 68 ALA A C 1
ATOM 547 O O . ALA A 1 68 ? -8.456 7.666 17.794 1.00 81.38 68 ALA A O 1
ATOM 548 N N . ALA A 1 69 ? -8.210 9.008 19.582 1.00 84.25 69 ALA A N 1
ATOM 549 C CA . ALA A 1 69 ? -7.394 10.014 18.892 1.00 84.25 69 ALA A CA 1
ATOM 550 C C . ALA A 1 69 ? -6.139 9.413 18.228 1.00 84.25 69 ALA A C 1
ATOM 552 O O . ALA A 1 69 ? -5.792 9.791 17.113 1.00 84.25 69 ALA A O 1
ATOM 553 N N . ASN A 1 70 ? -5.513 8.410 18.853 1.00 85.19 70 ASN A N 1
ATOM 554 C CA . ASN A 1 70 ? -4.319 7.740 18.323 1.00 85.19 70 ASN A CA 1
ATOM 555 C C . ASN A 1 70 ? -4.561 7.081 16.953 1.00 85.19 70 ASN A C 1
ATOM 557 O O . ASN A 1 70 ? -3.688 7.139 16.092 1.00 85.19 70 ASN A O 1
ATOM 561 N N . LEU A 1 71 ? -5.749 6.498 16.724 1.00 84.56 71 LEU A N 1
ATOM 562 C CA . LEU A 1 71 ? -6.106 5.919 15.420 1.00 84.56 71 LEU A CA 1
ATOM 563 C C . LEU A 1 71 ? -6.252 7.004 14.350 1.00 84.56 71 LEU A C 1
ATOM 565 O O . LEU A 1 71 ? -5.853 6.794 13.207 1.00 84.56 71 LEU A O 1
ATOM 569 N N . ARG A 1 72 ? -6.770 8.176 14.735 1.00 88.12 72 ARG A N 1
ATOM 570 C CA . ARG A 1 72 ? -6.882 9.330 13.840 1.00 88.12 72 ARG A CA 1
ATOM 571 C C . ARG A 1 72 ? -5.507 9.854 13.442 1.00 88.12 72 ARG A C 1
ATOM 573 O O . ARG A 1 72 ? -5.267 10.051 12.259 1.00 88.12 72 ARG A O 1
ATOM 580 N N . TYR A 1 73 ? -4.594 10.016 14.403 1.00 88.94 73 TYR A N 1
ATOM 581 C CA . TYR A 1 73 ? -3.216 10.427 14.117 1.00 88.94 73 TYR A CA 1
ATOM 582 C C . TYR A 1 73 ? -2.500 9.433 13.200 1.00 88.94 73 TYR A C 1
ATOM 584 O O . TYR A 1 73 ? -1.896 9.848 12.214 1.00 88.94 73 TYR A O 1
ATOM 592 N N . LEU A 1 74 ? -2.620 8.129 13.472 1.00 88.88 74 LEU A N 1
ATOM 593 C CA . LEU A 1 74 ? -2.040 7.089 12.622 1.00 88.88 74 LEU A CA 1
ATOM 594 C C . LEU A 1 74 ? -2.602 7.148 11.193 1.00 88.88 74 LEU A C 1
ATOM 596 O O . LEU A 1 74 ? -1.834 7.137 10.233 1.00 88.88 74 LEU A O 1
ATOM 600 N N . GLY A 1 75 ? -3.927 7.264 11.050 1.00 90.88 75 GLY A N 1
ATOM 601 C CA . GLY A 1 75 ? -4.585 7.427 9.753 1.00 90.88 75 GLY A CA 1
ATOM 602 C C . GLY A 1 75 ? -4.085 8.660 8.997 1.00 90.88 75 GLY A C 1
ATOM 603 O O . GLY A 1 75 ? -3.734 8.549 7.822 1.00 90.88 75 GLY A O 1
ATOM 604 N N . SER A 1 76 ? -3.970 9.809 9.668 1.00 91.88 76 SER A N 1
ATOM 605 C CA . SER A 1 76 ? -3.450 11.045 9.070 1.00 91.88 76 SER A CA 1
ATOM 606 C C . SER A 1 76 ? -1.992 10.926 8.619 1.00 91.88 76 SER A C 1
ATOM 608 O O . SER A 1 76 ? -1.659 11.405 7.538 1.00 91.88 76 SER A O 1
ATOM 610 N N . ILE A 1 77 ? -1.126 10.270 9.402 1.00 92.62 77 ILE A N 1
ATOM 611 C CA . ILE A 1 77 ? 0.278 10.036 9.022 1.00 92.62 77 ILE A CA 1
ATOM 612 C C . ILE A 1 77 ? 0.346 9.166 7.764 1.00 92.62 77 ILE A C 1
ATOM 614 O O . ILE A 1 77 ? 1.059 9.508 6.822 1.00 92.62 77 ILE A O 1
ATOM 618 N N . ILE A 1 78 ? -0.431 8.078 7.718 1.00 93.69 78 ILE A N 1
ATOM 619 C CA . ILE A 1 78 ? -0.501 7.202 6.541 1.00 93.69 78 ILE A CA 1
ATOM 620 C C . ILE A 1 78 ? -0.991 7.989 5.317 1.00 93.69 78 ILE A C 1
ATOM 622 O O . ILE A 1 78 ? -0.408 7.870 4.241 1.00 93.69 78 ILE A O 1
ATOM 626 N N . LEU A 1 79 ? -2.014 8.837 5.466 1.00 95.00 79 LEU A N 1
ATOM 627 C CA . LEU A 1 79 ? -2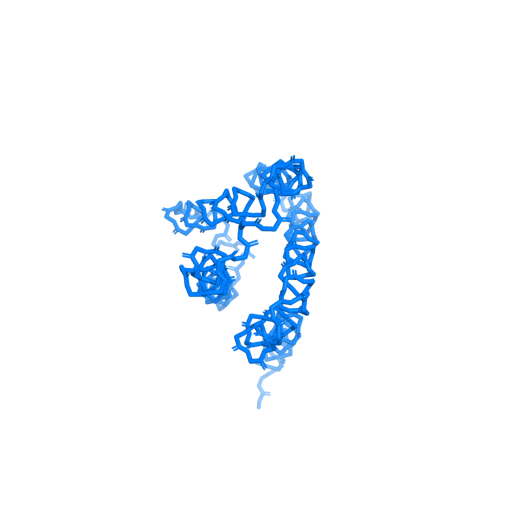.509 9.680 4.373 1.00 95.00 79 LEU A CA 1
ATOM 628 C C . LEU A 1 79 ? -1.431 10.644 3.861 1.00 95.00 79 LEU A C 1
ATOM 630 O O . LEU A 1 79 ? -1.204 10.762 2.663 1.00 95.00 79 LEU A O 1
ATOM 634 N N . LEU A 1 80 ? -0.740 11.327 4.772 1.00 95.12 80 LEU A N 1
ATOM 635 C CA . LEU A 1 80 ? 0.258 12.326 4.406 1.00 95.12 80 LEU A CA 1
ATOM 636 C C . LEU A 1 80 ? 1.445 11.689 3.676 1.00 95.12 80 LEU A C 1
ATOM 638 O O . LEU A 1 80 ? 1.887 12.209 2.653 1.00 95.12 80 LEU A O 1
ATOM 642 N N . VAL A 1 81 ? 1.923 10.542 4.162 1.00 94.44 81 VAL A N 1
ATOM 643 C CA . VAL A 1 81 ? 3.016 9.803 3.516 1.00 94.44 81 VAL A CA 1
ATOM 644 C C . VAL A 1 81 ? 2.584 9.217 2.174 1.00 94.44 81 VAL A C 1
ATOM 646 O O . VAL A 1 81 ? 3.362 9.217 1.227 1.00 94.44 81 VAL A O 1
ATOM 649 N N . THR A 1 82 ? 1.348 8.733 2.049 1.00 93.94 82 THR A N 1
ATOM 650 C CA . THR A 1 82 ? 0.863 8.199 0.766 1.00 93.94 82 THR A CA 1
ATOM 651 C C . THR A 1 82 ? 0.741 9.288 -0.290 1.00 93.94 82 THR A C 1
ATOM 653 O O . THR A 1 82 ? 1.220 9.093 -1.406 1.00 93.94 82 THR A O 1
ATOM 656 N N . LEU A 1 83 ? 0.206 10.458 0.062 1.00 93.44 83 LEU A N 1
ATOM 657 C CA . LEU A 1 83 ? 0.138 11.604 -0.846 1.00 93.44 83 LEU A CA 1
ATOM 658 C C . LEU A 1 83 ? 1.531 12.099 -1.247 1.00 93.44 83 LEU A C 1
ATOM 660 O O . LEU A 1 83 ? 1.785 12.292 -2.436 1.00 93.44 83 LEU A O 1
ATOM 664 N N . SER A 1 84 ? 2.453 12.243 -0.288 1.00 92.25 84 SER A N 1
ATOM 665 C CA . SER A 1 84 ? 3.824 12.663 -0.597 1.00 92.25 84 SER A CA 1
ATOM 666 C C . SER A 1 84 ? 4.557 11.631 -1.451 1.00 92.25 84 SER A C 1
ATOM 668 O O . SER A 1 84 ? 5.236 12.007 -2.403 1.00 92.25 84 SER A O 1
ATOM 670 N N . SER A 1 85 ? 4.361 10.335 -1.186 1.00 91.44 85 SER A N 1
ATOM 671 C CA . SER A 1 85 ? 4.931 9.259 -1.999 1.00 91.44 85 SER A CA 1
ATOM 672 C C . SER A 1 85 ? 4.389 9.263 -3.428 1.00 91.44 85 SER A C 1
ATOM 674 O O . SER A 1 85 ? 5.170 9.131 -4.362 1.00 91.44 85 SER A O 1
ATOM 676 N N . GLY A 1 86 ? 3.082 9.472 -3.618 1.00 86.75 86 GLY A N 1
ATOM 677 C CA . GLY A 1 86 ? 2.478 9.564 -4.945 1.00 86.75 86 GLY A CA 1
ATOM 678 C C . GLY A 1 86 ? 3.009 10.765 -5.724 1.00 86.75 86 GLY A C 1
ATOM 679 O O . GLY A 1 86 ? 3.353 10.636 -6.895 1.00 86.75 86 GLY A O 1
ATOM 680 N N . PHE A 1 87 ? 3.151 11.910 -5.053 1.00 88.12 87 PHE A N 1
ATOM 681 C CA . PHE A 1 87 ? 3.710 13.121 -5.648 1.00 88.12 87 PHE A CA 1
ATOM 682 C C . PHE A 1 87 ? 5.181 12.941 -6.058 1.00 88.12 87 PHE A C 1
ATOM 684 O O . PHE A 1 87 ? 5.544 13.254 -7.190 1.00 88.12 87 PHE A O 1
ATOM 691 N N . LEU A 1 88 ? 6.007 12.359 -5.178 1.00 86.94 88 LEU A N 1
ATOM 692 C CA . LEU A 1 88 ? 7.407 12.016 -5.464 1.00 86.94 88 LEU A CA 1
ATOM 693 C C . LEU A 1 88 ? 7.532 11.084 -6.676 1.00 86.94 88 LEU A C 1
ATOM 695 O O . LEU A 1 88 ? 8.421 11.268 -7.503 1.00 86.94 88 LEU A O 1
ATOM 699 N N . SER A 1 89 ? 6.637 10.109 -6.804 1.00 86.62 89 SER A N 1
ATOM 700 C CA . SER A 1 89 ? 6.689 9.129 -7.892 1.00 86.62 89 SER A CA 1
ATOM 701 C C . SER A 1 89 ? 6.238 9.661 -9.243 1.00 86.62 89 SER A C 1
ATOM 703 O O . SER A 1 89 ? 6.673 9.132 -10.263 1.00 86.62 89 SER A O 1
ATOM 705 N N . ILE A 1 90 ? 5.373 10.680 -9.261 1.00 80.62 90 ILE A N 1
ATOM 706 C CA . ILE A 1 90 ? 4.957 11.358 -10.495 1.00 80.62 90 ILE A CA 1
ATOM 707 C C . ILE A 1 90 ? 6.031 12.351 -10.955 1.00 80.62 90 ILE A C 1
ATOM 709 O O . ILE A 1 90 ? 6.259 12.471 -12.154 1.00 80.62 90 ILE A O 1
ATOM 713 N N . LEU A 1 91 ? 6.675 13.068 -10.025 1.00 81.44 91 LEU A N 1
ATOM 714 C CA . LEU A 1 91 ? 7.592 14.162 -10.365 1.00 81.44 91 LEU A CA 1
ATOM 715 C C . LEU A 1 91 ? 9.062 13.765 -10.512 1.00 81.44 91 LEU A C 1
ATOM 717 O O . LEU A 1 91 ? 9.783 14.429 -11.248 1.00 81.44 91 LEU A O 1
ATOM 721 N N . LEU A 1 92 ? 9.524 12.761 -9.766 1.00 82.06 92 LEU A N 1
ATOM 722 C CA . LEU A 1 92 ? 10.933 12.367 -9.729 1.00 82.06 92 LEU A CA 1
ATOM 723 C C . LEU A 1 92 ? 11.097 10.946 -10.261 1.00 82.06 92 LEU A C 1
ATOM 725 O O . LEU A 1 92 ? 11.202 10.730 -11.461 1.00 82.06 92 LEU A O 1
ATOM 729 N N . ILE A 1 93 ? 11.150 9.974 -9.351 1.00 85.75 93 ILE A N 1
ATOM 730 C CA . ILE A 1 93 ? 11.427 8.573 -9.646 1.00 85.75 93 ILE A CA 1
ATOM 731 C C . ILE A 1 93 ? 10.549 7.718 -8.719 1.00 85.75 93 ILE A C 1
ATOM 733 O O . ILE A 1 93 ? 10.541 7.962 -7.505 1.00 85.75 93 ILE A O 1
ATOM 737 N N . PRO A 1 94 ? 9.874 6.672 -9.239 1.00 85.69 94 PRO A N 1
ATOM 738 C CA . PRO A 1 94 ? 9.051 5.727 -8.467 1.00 85.69 94 PRO A CA 1
ATOM 739 C C . PRO A 1 94 ? 9.712 5.174 -7.200 1.00 85.69 94 PRO A C 1
ATOM 741 O O . PRO A 1 94 ? 9.048 4.942 -6.183 1.00 85.69 94 PRO A O 1
ATOM 744 N N . VAL A 1 95 ? 11.035 4.996 -7.260 1.00 91.75 95 VAL A N 1
ATOM 745 C CA . VAL A 1 95 ? 11.900 4.493 -6.188 1.00 91.75 95 VAL A CA 1
ATOM 746 C C . VAL A 1 95 ? 11.748 5.307 -4.907 1.00 91.75 95 VAL A C 1
ATOM 748 O O . VAL A 1 95 ? 11.560 4.724 -3.841 1.00 91.75 95 VAL A O 1
ATOM 751 N N . TYR A 1 96 ? 11.768 6.640 -4.989 1.00 90.81 96 TYR A N 1
ATOM 752 C CA . TYR A 1 96 ? 11.683 7.486 -3.797 1.00 90.81 96 TYR A CA 1
ATOM 753 C C . TYR A 1 96 ? 10.338 7.332 -3.088 1.00 90.81 96 TYR A C 1
ATOM 755 O O . TYR A 1 96 ? 10.297 7.200 -1.864 1.00 90.81 96 TYR A O 1
ATOM 763 N N . GLY A 1 97 ? 9.239 7.263 -3.845 1.00 91.12 97 GLY A N 1
ATOM 764 C CA . GLY A 1 97 ? 7.922 7.008 -3.268 1.00 91.12 97 GLY A CA 1
ATOM 765 C C . GLY A 1 97 ? 7.827 5.626 -2.615 1.00 91.12 97 GLY A C 1
ATOM 766 O O . GLY A 1 97 ? 7.282 5.501 -1.519 1.00 91.12 97 GLY A O 1
ATOM 767 N N . LEU A 1 98 ? 8.403 4.589 -3.234 1.00 93.44 98 LEU A N 1
ATOM 768 C CA . LEU A 1 98 ? 8.423 3.234 -2.669 1.00 93.44 98 LEU A CA 1
ATOM 769 C C . LEU A 1 98 ? 9.251 3.149 -1.378 1.00 93.44 98 LEU A C 1
ATOM 771 O O . LEU A 1 98 ? 8.799 2.533 -0.412 1.00 93.44 98 LEU A O 1
ATOM 775 N N . ILE A 1 99 ? 10.418 3.801 -1.325 1.00 94.69 99 ILE A N 1
ATOM 776 C CA . ILE A 1 99 ? 11.257 3.867 -0.117 1.00 94.69 99 ILE A CA 1
ATOM 777 C C . ILE A 1 99 ? 10.508 4.564 1.024 1.00 94.69 99 ILE A C 1
ATOM 779 O O . ILE A 1 99 ? 10.499 4.063 2.148 1.00 94.69 99 ILE A O 1
ATOM 783 N N . MET A 1 100 ? 9.831 5.680 0.742 1.00 93.75 100 MET A N 1
ATOM 784 C CA . MET A 1 100 ? 9.044 6.406 1.746 1.00 93.75 100 MET A CA 1
ATOM 785 C C . MET A 1 100 ? 7.936 5.534 2.352 1.00 93.75 100 MET A C 1
ATOM 787 O O . MET A 1 100 ? 7.777 5.493 3.574 1.00 93.75 100 MET A O 1
ATOM 791 N N . ILE A 1 101 ? 7.204 4.788 1.516 1.00 94.69 101 ILE A N 1
ATOM 792 C CA . ILE A 1 101 ? 6.174 3.852 1.989 1.00 94.69 101 ILE A CA 1
ATOM 793 C C . ILE A 1 101 ? 6.805 2.715 2.808 1.00 94.69 101 ILE A C 1
ATOM 795 O O . ILE A 1 101 ? 6.270 2.347 3.854 1.00 94.69 101 ILE A O 1
ATOM 799 N N . LEU A 1 102 ? 7.951 2.177 2.378 1.00 95.38 102 LEU A N 1
ATOM 800 C CA . LEU A 1 102 ? 8.649 1.107 3.096 1.00 95.38 102 LEU A CA 1
ATOM 801 C C . LEU A 1 102 ? 9.068 1.544 4.507 1.00 95.38 102 LEU A C 1
ATOM 803 O O . LEU A 1 102 ? 8.829 0.815 5.471 1.00 95.38 102 LEU A O 1
ATOM 807 N N . ILE A 1 103 ? 9.649 2.741 4.639 1.00 94.31 103 ILE A N 1
ATOM 808 C CA . ILE A 1 103 ? 10.058 3.307 5.933 1.00 94.31 103 ILE A CA 1
ATOM 809 C C . ILE A 1 103 ? 8.848 3.453 6.859 1.00 94.31 103 ILE A C 1
ATOM 811 O O . ILE A 1 103 ? 8.924 3.069 8.026 1.00 94.31 103 ILE A O 1
ATOM 815 N N . LEU A 1 104 ? 7.715 3.943 6.345 1.00 93.75 104 LEU A N 1
ATOM 816 C CA . LEU A 1 104 ? 6.479 4.047 7.119 1.00 93.75 104 LEU A CA 1
ATOM 817 C C . LEU A 1 104 ? 6.003 2.678 7.623 1.00 93.75 104 LEU A C 1
ATOM 819 O O . LEU A 1 104 ? 5.719 2.528 8.810 1.00 93.75 104 LEU A O 1
ATOM 823 N N . LEU A 1 105 ? 5.909 1.680 6.741 1.00 92.31 105 LEU A N 1
ATOM 824 C CA . LEU A 1 105 ? 5.408 0.346 7.090 1.00 92.31 105 LEU A CA 1
ATOM 825 C C . LEU A 1 105 ? 6.305 -0.368 8.111 1.00 92.31 105 LEU A C 1
ATOM 827 O O . LEU A 1 105 ? 5.799 -1.027 9.029 1.00 92.31 105 LEU A O 1
ATOM 831 N N . LEU A 1 106 ? 7.625 -0.190 7.996 1.00 91.75 106 LEU A N 1
ATOM 832 C CA . LEU A 1 106 ? 8.593 -0.645 8.993 1.00 91.75 106 LEU A CA 1
ATOM 833 C C . LEU A 1 106 ? 8.428 0.113 10.316 1.00 91.75 106 LEU A C 1
ATOM 835 O O . LEU A 1 106 ? 8.351 -0.520 11.368 1.00 91.75 106 LEU A O 1
ATOM 839 N N . GLY A 1 107 ? 8.299 1.441 10.276 1.00 88.31 107 GLY A N 1
ATOM 840 C CA . GLY A 1 107 ? 8.070 2.271 11.459 1.00 88.31 107 GLY A CA 1
ATOM 841 C C . GLY A 1 107 ? 6.819 1.852 12.233 1.00 88.31 107 GLY A C 1
ATOM 842 O O . GLY A 1 107 ? 6.883 1.658 13.444 1.00 88.31 107 GLY A O 1
ATOM 843 N N . ILE A 1 108 ? 5.707 1.601 11.534 1.00 86.38 108 ILE A N 1
ATOM 844 C CA . ILE A 1 108 ? 4.454 1.112 12.137 1.00 86.38 108 ILE A CA 1
ATOM 845 C C . ILE A 1 108 ? 4.652 -0.246 12.822 1.00 86.38 108 ILE A C 1
ATOM 847 O O . ILE A 1 108 ? 4.045 -0.496 13.860 1.00 86.38 108 ILE A O 1
ATOM 851 N N . ARG A 1 109 ? 5.496 -1.126 12.272 1.00 83.75 109 ARG A N 1
ATOM 852 C CA . ARG A 1 109 ? 5.790 -2.430 12.883 1.00 83.75 109 ARG A CA 1
ATOM 853 C C . ARG A 1 109 ? 6.591 -2.297 14.179 1.00 83.75 109 ARG A C 1
ATOM 855 O O . ARG A 1 109 ? 6.363 -3.074 15.103 1.00 83.75 109 ARG A O 1
ATOM 862 N N . PHE A 1 110 ? 7.539 -1.362 14.229 1.00 8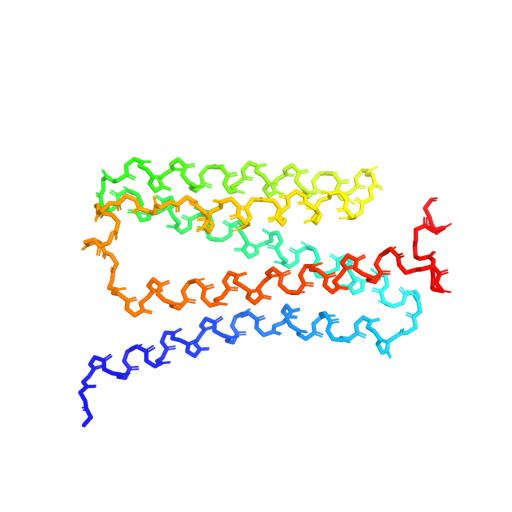1.06 110 PHE A N 1
ATOM 863 C CA . PHE A 1 110 ? 8.367 -1.133 15.416 1.00 81.06 110 PHE A CA 1
ATOM 864 C C . PHE A 1 110 ? 7.663 -0.292 16.484 1.00 81.06 110 PHE A C 1
ATOM 866 O O . PHE A 1 110 ? 7.961 -0.452 17.669 1.00 81.06 110 PHE A O 1
ATOM 873 N N . LEU A 1 111 ? 6.698 0.551 16.106 1.00 75.62 111 LEU A N 1
ATOM 874 C CA . LEU A 1 111 ? 5.822 1.202 17.072 1.00 75.62 111 LEU A CA 1
ATOM 875 C C . LEU A 1 111 ? 4.944 0.152 17.761 1.00 75.62 111 LEU A C 1
ATOM 877 O O . LEU A 1 111 ? 4.066 -0.462 17.156 1.00 75.62 111 LEU A O 1
ATOM 881 N N . GLN A 1 112 ? 5.145 -0.023 19.064 1.00 65.19 112 GLN A N 1
ATOM 882 C CA . GLN A 1 112 ? 4.220 -0.806 19.872 1.00 65.19 112 GLN A CA 1
ATOM 883 C C . GLN A 1 112 ? 2.852 -0.118 19.859 1.00 65.19 112 GLN A C 1
ATOM 885 O O . GLN A 1 112 ? 2.709 1.021 20.306 1.00 65.19 112 GLN A O 1
ATOM 890 N N . LEU A 1 113 ? 1.835 -0.808 19.334 1.00 68.12 113 LEU A N 1
ATOM 891 C CA . LEU A 1 113 ? 0.466 -0.304 19.378 1.00 68.12 113 LEU A CA 1
ATOM 892 C C . LEU A 1 113 ? 0.053 -0.115 20.850 1.00 68.12 113 LEU A C 1
ATOM 894 O O . LEU A 1 113 ? 0.195 -1.063 21.631 1.00 68.12 113 LEU A O 1
ATOM 898 N N . PRO A 1 114 ? -0.467 1.066 21.235 1.00 66.12 114 PRO A N 1
ATOM 899 C CA . PRO A 1 114 ? -0.885 1.331 22.607 1.00 66.12 114 PRO A CA 1
ATOM 900 C C . PRO A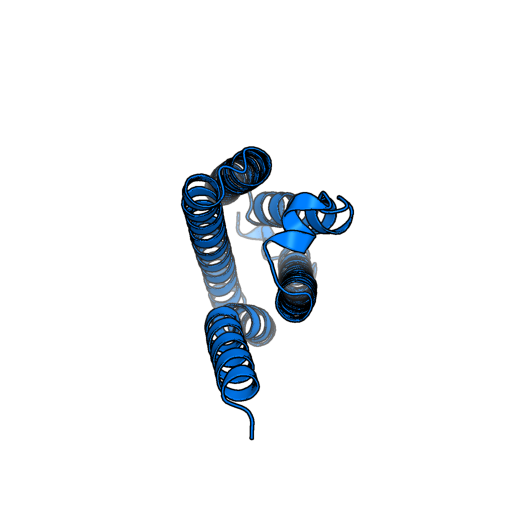 1 114 ? -1.935 0.315 23.066 1.00 66.12 114 PRO A C 1
ATOM 902 O O . PRO A 1 114 ? -2.786 -0.103 22.279 1.00 66.12 114 PRO A O 1
ATOM 905 N N . ASP A 1 115 ? -1.918 -0.051 24.349 1.00 63.59 115 ASP A N 1
ATOM 906 C CA . ASP A 1 115 ? -2.749 -1.143 24.884 1.00 63.59 115 ASP A CA 1
ATOM 907 C C . ASP A 1 115 ? -4.255 -0.930 24.677 1.00 63.59 115 ASP A C 1
ATOM 909 O O . ASP A 1 115 ? -4.992 -1.891 24.471 1.00 63.59 115 ASP A O 1
ATOM 913 N N . ARG A 1 116 ? -4.708 0.328 24.583 1.00 63.12 116 ARG A N 1
ATOM 914 C CA . ARG A 1 116 ? -6.096 0.667 24.215 1.00 63.12 116 ARG A CA 1
ATOM 915 C C . ARG A 1 116 ? -6.510 0.172 22.825 1.00 63.12 116 ARG A C 1
ATOM 917 O O . ARG A 1 116 ? -7.689 -0.045 22.590 1.00 63.12 116 ARG A O 1
ATOM 924 N N . ILE A 1 117 ? -5.580 0.002 21.886 1.00 65.62 117 ILE A N 1
ATOM 925 C CA . ILE A 1 117 ? -5.876 -0.557 20.556 1.00 65.62 117 ILE A CA 1
ATOM 926 C C . ILE A 1 117 ? -5.995 -2.082 20.640 1.00 65.62 117 ILE A C 1
ATOM 928 O O . ILE A 1 117 ? -6.842 -2.665 19.964 1.00 65.62 117 ILE A O 1
ATOM 932 N N . LYS A 1 118 ? -5.210 -2.724 21.516 1.00 64.75 118 LYS A N 1
ATOM 933 C CA . LYS A 1 118 ? -5.285 -4.172 21.768 1.00 64.75 118 LYS A CA 1
ATOM 934 C C . LYS A 1 118 ? -6.607 -4.587 22.416 1.00 64.75 118 LYS A C 1
ATOM 936 O O . LYS A 1 118 ? -7.027 -5.721 22.238 1.00 64.75 118 LYS A O 1
ATOM 941 N N . THR A 1 119 ? -7.272 -3.679 23.134 1.00 67.94 119 THR A N 1
ATOM 942 C CA . THR A 1 119 ? -8.618 -3.922 23.678 1.00 67.94 119 THR A CA 1
ATOM 943 C C . THR A 1 119 ? -9.731 -3.686 22.655 1.00 67.94 119 THR A C 1
ATOM 945 O O . THR A 1 119 ? -10.819 -4.223 22.822 1.00 67.94 119 THR A O 1
ATOM 948 N N . ILE A 1 120 ? -9.482 -2.893 21.605 1.00 74.88 120 ILE A N 1
ATOM 949 C CA . ILE A 1 120 ? -10.464 -2.597 20.545 1.00 74.88 120 ILE A CA 1
ATOM 950 C C . ILE A 1 120 ? -10.482 -3.703 19.484 1.00 74.88 120 ILE A C 1
ATOM 952 O O . ILE A 1 120 ? -11.552 -4.097 19.023 1.00 74.88 120 ILE A O 1
ATOM 956 N N . PHE A 1 121 ? -9.311 -4.207 19.087 1.00 80.88 121 PHE A N 1
ATOM 957 C CA . PHE A 1 121 ? -9.198 -5.226 18.045 1.00 80.88 121 PHE A CA 1
ATOM 958 C C . PHE A 1 121 ? -8.847 -6.597 18.626 1.00 80.88 121 PHE A C 1
ATOM 960 O O . PHE A 1 121 ? -7.920 -6.697 19.429 1.00 80.88 121 PHE A O 1
ATOM 967 N N . PRO A 1 122 ? -9.514 -7.677 18.180 1.00 84.25 122 PRO A N 1
ATOM 968 C CA . PRO A 1 122 ? -9.189 -9.016 18.640 1.00 84.25 122 PRO A CA 1
ATOM 969 C C . PRO A 1 122 ? -7.782 -9.424 18.187 1.00 84.25 122 PRO A C 1
ATOM 971 O O . PRO A 1 122 ? -7.295 -9.028 17.124 1.00 84.25 122 PRO A O 1
ATOM 974 N N . LEU A 1 123 ? -7.134 -10.274 18.983 1.00 84.25 123 LEU A N 1
ATOM 975 C CA . LEU A 1 123 ? -5.735 -10.664 18.790 1.00 84.25 123 LEU A CA 1
ATOM 976 C C . LEU A 1 123 ? -5.472 -11.302 17.414 1.00 84.25 123 LEU A C 1
ATOM 978 O O . LEU A 1 123 ? -4.457 -11.009 16.781 1.00 84.25 123 LEU A O 1
ATOM 982 N N . TRP A 1 124 ? -6.410 -12.109 16.906 1.00 84.62 124 TRP A N 1
ATOM 983 C CA . TRP A 1 124 ? -6.301 -12.720 15.576 1.00 84.62 124 TRP A CA 1
ATOM 984 C C . TRP A 1 124 ? -6.239 -11.675 14.448 1.00 84.62 124 TRP A C 1
ATOM 986 O O . TRP A 1 124 ? -5.542 -11.878 13.452 1.00 84.62 124 TRP A O 1
ATOM 996 N N . PHE A 1 125 ? -6.933 -10.541 14.605 1.00 85.75 125 PHE A N 1
ATOM 997 C CA . PHE A 1 125 ? -6.962 -9.466 13.614 1.00 85.75 125 PHE A CA 1
ATOM 998 C C . PHE A 1 125 ? -5.640 -8.697 13.610 1.00 85.75 125 PHE A C 1
ATOM 1000 O O . PHE A 1 125 ? -5.071 -8.450 12.550 1.00 85.75 125 PHE A O 1
ATOM 1007 N N . LEU A 1 126 ? -5.088 -8.408 14.792 1.00 85.31 126 LEU A N 1
ATOM 1008 C CA . LEU A 1 126 ? -3.759 -7.801 14.931 1.00 85.31 126 LEU A CA 1
ATOM 1009 C C . LEU A 1 126 ? -2.664 -8.671 14.296 1.00 85.31 126 LEU A C 1
ATOM 1011 O O . LEU A 1 126 ? -1.812 -8.168 13.562 1.00 85.31 126 LEU A O 1
ATOM 1015 N N . GLN A 1 127 ? -2.715 -9.988 14.517 1.00 87.44 127 GLN A N 1
ATOM 1016 C CA . GLN A 1 127 ? -1.797 -10.929 13.869 1.00 87.44 127 GLN A CA 1
ATOM 1017 C C . GLN A 1 127 ? -1.947 -10.930 12.343 1.00 87.44 127 GLN A C 1
ATOM 1019 O O . GLN A 1 127 ? -0.944 -10.990 11.630 1.00 87.44 127 GLN A O 1
ATOM 1024 N N . LEU A 1 128 ? -3.181 -10.855 11.834 1.00 88.00 128 LEU A N 1
ATOM 1025 C CA . LEU A 1 128 ? -3.449 -10.782 10.399 1.00 88.00 128 LEU A CA 1
ATOM 1026 C C . LEU A 1 128 ? -2.869 -9.506 9.779 1.00 88.00 128 LEU A C 1
ATOM 1028 O O . LEU A 1 128 ? -2.179 -9.591 8.766 1.00 88.00 128 LEU A O 1
ATOM 1032 N N . VAL A 1 129 ? -3.096 -8.347 10.404 1.00 87.56 129 VAL A N 1
ATOM 1033 C CA . VAL A 1 129 ? -2.551 -7.060 9.945 1.00 87.56 129 VAL A CA 1
ATOM 1034 C C . VAL A 1 129 ? -1.025 -7.099 9.906 1.00 87.56 129 VAL A C 1
ATOM 1036 O O . VAL A 1 129 ? -0.435 -6.660 8.924 1.00 87.56 129 VAL A O 1
ATOM 1039 N N . ASN A 1 130 ? -0.374 -7.683 10.916 1.00 88.75 130 ASN A N 1
ATOM 1040 C CA . ASN A 1 130 ? 1.083 -7.812 10.923 1.00 88.75 130 ASN A CA 1
ATOM 1041 C C . ASN A 1 130 ? 1.592 -8.707 9.776 1.00 88.75 130 ASN A C 1
ATOM 1043 O O . ASN A 1 130 ? 2.544 -8.346 9.087 1.00 88.75 130 ASN A O 1
ATOM 1047 N N . LYS A 1 131 ? 0.930 -9.845 9.515 1.00 90.56 131 LYS A N 1
ATOM 1048 C CA . LYS A 1 131 ? 1.263 -10.718 8.373 1.00 90.56 131 LYS A CA 1
ATOM 1049 C C . LYS A 1 131 ? 1.105 -9.991 7.037 1.00 90.56 131 LYS A C 1
ATOM 1051 O O . LYS A 1 131 ? 1.988 -10.082 6.189 1.00 90.56 131 LYS A O 1
ATOM 1056 N N . ILE A 1 132 ? 0.010 -9.247 6.872 1.00 91.62 132 ILE A N 1
ATOM 1057 C CA . ILE A 1 132 ? -0.237 -8.429 5.682 1.00 91.62 132 ILE A CA 1
ATOM 1058 C C . ILE A 1 132 ? 0.845 -7.356 5.529 1.00 91.62 132 ILE A C 1
ATOM 1060 O O . ILE A 1 132 ? 1.392 -7.212 4.441 1.00 91.62 132 ILE A O 1
ATOM 1064 N N . ASN A 1 133 ? 1.202 -6.653 6.607 1.00 92.31 133 ASN A N 1
ATOM 1065 C CA . ASN A 1 133 ? 2.243 -5.628 6.579 1.00 92.31 133 ASN A CA 1
ATOM 1066 C C . ASN A 1 133 ? 3.584 -6.208 6.095 1.00 92.31 133 ASN A C 1
ATOM 1068 O O . ASN A 1 133 ? 4.189 -5.687 5.163 1.00 92.31 133 ASN A O 1
ATOM 1072 N N . VAL A 1 134 ? 4.003 -7.351 6.650 1.00 93.00 134 VAL A N 1
ATOM 1073 C CA . VAL A 1 134 ? 5.216 -8.054 6.199 1.00 93.00 134 VAL A CA 1
ATOM 1074 C C . VAL A 1 134 ? 5.131 -8.425 4.716 1.00 93.00 134 VAL A C 1
ATOM 1076 O O . VAL A 1 134 ? 6.099 -8.218 3.987 1.00 93.00 134 VAL A O 1
ATOM 1079 N N . MET A 1 135 ? 3.983 -8.924 4.251 1.00 94.62 135 MET A N 1
ATOM 1080 C CA . MET A 1 135 ? 3.786 -9.276 2.843 1.00 94.62 135 MET A CA 1
ATOM 1081 C C . MET A 1 135 ? 3.910 -8.055 1.920 1.00 94.62 135 MET A C 1
ATOM 1083 O O . MET A 1 135 ? 4.603 -8.134 0.907 1.00 94.62 135 MET A O 1
ATOM 1087 N N . ILE A 1 136 ? 3.312 -6.916 2.287 1.00 94.38 136 ILE A N 1
ATOM 1088 C CA . ILE A 1 136 ? 3.441 -5.659 1.533 1.00 94.38 136 ILE A CA 1
ATOM 1089 C C . ILE A 1 136 ? 4.902 -5.190 1.515 1.00 94.38 136 ILE A C 1
ATOM 1091 O O . ILE A 1 136 ? 5.400 -4.824 0.454 1.00 94.38 136 ILE A O 1
ATOM 1095 N N . CYS A 1 137 ? 5.617 -5.247 2.644 1.00 94.88 137 CYS A N 1
ATOM 1096 C CA . CYS A 1 137 ? 7.039 -4.893 2.694 1.00 94.88 137 CYS A CA 1
ATOM 1097 C C . CYS A 1 137 ? 7.881 -5.747 1.738 1.00 94.88 137 CYS A C 1
ATOM 1099 O O . CYS A 1 137 ? 8.717 -5.204 1.021 1.00 94.88 137 CYS A O 1
ATOM 1101 N N . ILE A 1 138 ? 7.643 -7.063 1.689 1.00 94.88 138 ILE A N 1
ATOM 1102 C CA . ILE A 1 138 ? 8.327 -7.961 0.744 1.00 94.88 138 ILE A CA 1
ATOM 1103 C C . ILE A 1 138 ? 8.017 -7.553 -0.699 1.00 94.88 138 ILE A C 1
ATOM 1105 O O . ILE A 1 138 ? 8.930 -7.452 -1.514 1.00 94.88 138 ILE A O 1
ATOM 1109 N N . CYS A 1 139 ? 6.752 -7.259 -1.006 1.00 95.81 139 CYS A N 1
ATOM 1110 C CA . CYS A 1 139 ? 6.350 -6.808 -2.337 1.00 95.81 139 CYS A CA 1
ATOM 1111 C C . CYS A 1 139 ? 7.069 -5.511 -2.739 1.00 95.81 139 CYS A C 1
ATOM 1113 O O . CYS A 1 139 ? 7.593 -5.412 -3.845 1.00 95.81 139 CYS A O 1
ATOM 1115 N N . ILE A 1 140 ? 7.155 -4.535 -1.830 1.00 95.75 140 ILE A N 1
ATOM 1116 C CA . ILE A 1 140 ? 7.874 -3.278 -2.075 1.00 95.75 140 ILE A CA 1
ATOM 1117 C C . ILE A 1 140 ? 9.371 -3.530 -2.291 1.00 95.75 140 ILE A C 1
ATOM 1119 O O . ILE A 1 140 ? 9.947 -2.951 -3.207 1.00 95.75 140 ILE A O 1
ATOM 1123 N N . LEU A 1 141 ? 9.999 -4.402 -1.495 1.00 95.88 141 LEU A N 1
ATOM 1124 C CA . LEU A 1 141 ? 11.414 -4.753 -1.658 1.00 95.88 141 LEU A CA 1
ATOM 1125 C C . LEU A 1 141 ? 11.697 -5.392 -3.021 1.00 95.88 141 LEU A C 1
ATOM 1127 O O . LEU A 1 141 ? 12.656 -5.001 -3.682 1.00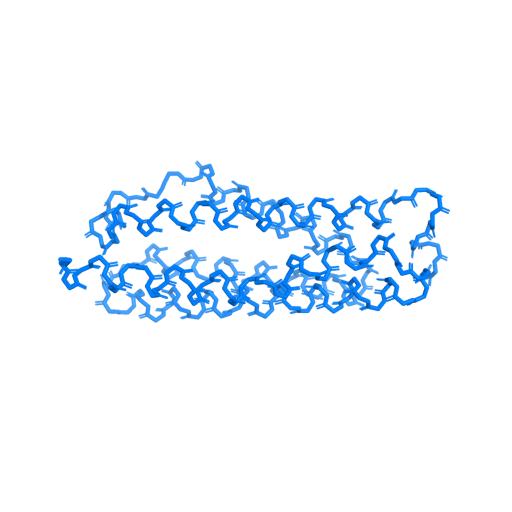 95.88 141 LEU A O 1
ATOM 1131 N N . LEU A 1 142 ? 10.852 -6.324 -3.470 1.00 94.88 142 LEU A N 1
ATOM 1132 C CA . LEU A 1 142 ? 10.968 -6.919 -4.806 1.00 94.88 142 LEU A CA 1
ATOM 1133 C C . LEU A 1 142 ? 10.817 -5.866 -5.907 1.00 94.88 142 LEU A C 1
ATOM 1135 O O . LEU A 1 142 ? 11.534 -5.903 -6.904 1.00 94.88 142 LEU A O 1
ATOM 1139 N N . MET A 1 143 ? 9.927 -4.896 -5.707 1.00 94.38 143 MET A N 1
ATOM 1140 C CA . MET A 1 143 ? 9.733 -3.809 -6.657 1.00 94.38 143 MET A CA 1
ATOM 1141 C C . MET A 1 143 ? 10.915 -2.843 -6.710 1.00 94.38 143 MET A C 1
ATOM 1143 O O . MET A 1 143 ? 11.306 -2.393 -7.783 1.00 94.38 143 MET A O 1
ATOM 1147 N N . LEU A 1 144 ? 11.506 -2.537 -5.557 1.00 93.81 144 LEU A N 1
ATOM 1148 C CA . LEU A 1 144 ? 12.735 -1.753 -5.475 1.00 93.81 144 LEU A CA 1
ATOM 1149 C C . LEU A 1 144 ? 13.898 -2.480 -6.147 1.00 93.81 144 LEU A C 1
ATOM 1151 O O . LEU A 1 144 ? 14.663 -1.845 -6.864 1.00 93.81 144 LEU A O 1
ATOM 1155 N N . ALA A 1 145 ? 14.001 -3.799 -5.966 1.00 92.94 145 ALA A N 1
ATOM 1156 C CA . ALA A 1 145 ? 15.010 -4.609 -6.637 1.00 92.94 145 ALA A CA 1
ATOM 1157 C C . ALA A 1 145 ? 14.858 -4.570 -8.165 1.00 92.94 145 ALA A C 1
ATOM 1159 O O . ALA A 1 145 ? 15.866 -4.468 -8.854 1.00 92.94 145 ALA A O 1
ATOM 1160 N N . TYR A 1 146 ? 13.626 -4.576 -8.690 1.00 92.12 146 TYR A N 1
ATOM 1161 C CA . TYR A 1 146 ? 13.384 -4.351 -10.118 1.00 92.12 146 TYR A CA 1
ATOM 1162 C C . TYR A 1 146 ? 13.883 -2.969 -10.563 1.00 92.12 146 TYR A C 1
ATOM 1164 O O . TYR A 1 146 ? 14.660 -2.877 -11.509 1.00 92.12 146 TYR A O 1
ATOM 1172 N N . TRP A 1 147 ? 13.486 -1.898 -9.868 1.00 91.31 147 TRP A N 1
ATOM 1173 C CA . TRP A 1 147 ? 13.881 -0.538 -10.245 1.00 91.31 147 TRP A CA 1
ATOM 1174 C C . TRP A 1 147 ? 15.393 -0.304 -10.177 1.00 91.31 147 TRP A C 1
ATOM 1176 O O . TRP A 1 147 ? 15.947 0.411 -11.004 1.00 91.31 147 TRP A O 1
ATOM 1186 N N . LEU A 1 148 ? 16.065 -0.902 -9.197 1.00 90.94 148 LEU A N 1
ATOM 1187 C CA . LEU A 1 148 ? 17.509 -0.778 -8.998 1.00 90.94 148 LEU A CA 1
ATOM 1188 C C . LEU A 1 148 ? 18.307 -1.841 -9.768 1.00 90.94 148 LEU A C 1
ATOM 1190 O O . LEU A 1 148 ? 19.518 -1.945 -9.576 1.00 90.94 148 LEU A O 1
ATOM 1194 N N . ASN A 1 149 ? 17.653 -2.643 -10.613 1.00 90.25 149 ASN A N 1
ATOM 1195 C CA . ASN A 1 149 ? 18.309 -3.716 -11.343 1.00 90.25 149 ASN A CA 1
ATOM 1196 C C . ASN A 1 149 ? 19.266 -3.147 -12.409 1.00 90.25 149 ASN A C 1
ATOM 1198 O O . ASN A 1 149 ? 18.798 -2.524 -13.368 1.00 90.25 149 ASN A O 1
ATOM 1202 N N . PRO A 1 150 ? 20.585 -3.402 -12.318 1.00 83.56 150 PRO A N 1
ATOM 1203 C CA 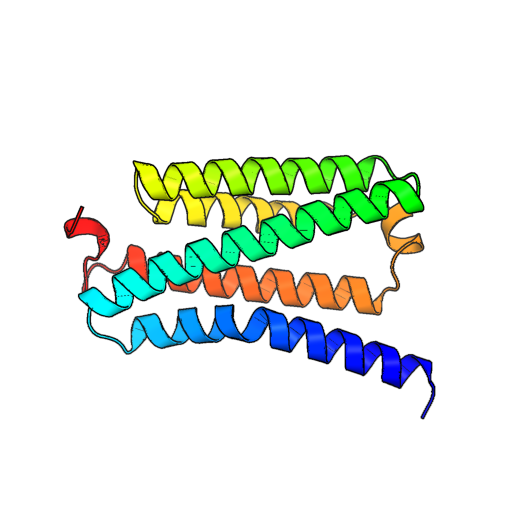. PRO A 1 150 ? 21.545 -2.896 -13.297 1.00 83.56 150 PRO A CA 1
ATOM 1204 C C . PRO A 1 150 ? 21.402 -3.551 -14.677 1.00 83.56 150 PRO A C 1
ATOM 1206 O O . PRO A 1 150 ? 21.842 -2.971 -15.663 1.00 83.56 150 PRO A O 1
ATOM 1209 N N . TYR A 1 151 ? 20.794 -4.740 -14.767 1.00 81.62 151 TYR A N 1
ATOM 1210 C CA . TYR A 1 151 ? 20.686 -5.482 -16.027 1.00 81.62 151 TYR A CA 1
ATOM 1211 C C . TYR A 1 151 ? 19.586 -4.948 -16.949 1.00 81.62 151 TYR A C 1
ATOM 1213 O O . TYR A 1 151 ? 19.815 -4.810 -18.145 1.00 81.62 151 TYR A O 1
ATOM 1221 N N . SER A 1 152 ? 18.408 -4.636 -16.401 1.00 76.12 152 SER A N 1
ATOM 1222 C CA . SER A 1 152 ? 17.293 -4.033 -17.150 1.00 76.12 152 SER A CA 1
ATOM 1223 C C . SER A 1 152 ? 17.320 -2.501 -17.126 1.00 76.12 152 SER A C 1
ATOM 1225 O O . SER A 1 152 ? 16.627 -1.860 -17.908 1.00 76.12 152 SER A O 1
ATOM 1227 N N . ASN A 1 153 ? 18.107 -1.917 -16.214 1.00 82.25 153 ASN A N 1
ATOM 1228 C CA . ASN A 1 153 ? 18.341 -0.484 -16.037 1.00 82.25 153 ASN A CA 1
ATOM 1229 C C . ASN A 1 153 ? 17.093 0.403 -16.260 1.00 82.25 153 ASN A C 1
ATOM 1231 O O . ASN A 1 153 ? 17.138 1.354 -17.049 1.00 82.25 153 ASN A O 1
ATOM 1235 N N . PRO A 1 154 ? 15.967 0.132 -15.570 1.00 78.62 154 PRO A N 1
ATOM 1236 C CA . PRO A 1 154 ? 14.691 0.792 -15.853 1.00 78.62 154 PRO A CA 1
ATOM 1237 C C . PRO A 1 154 ? 14.706 2.294 -15.524 1.00 78.62 154 PRO A C 1
ATOM 1239 O O . PRO A 1 154 ? 13.828 3.034 -15.958 1.00 78.62 154 PRO A O 1
ATOM 1242 N N . LEU A 1 155 ? 15.707 2.750 -14.765 1.00 81.12 155 LEU A N 1
ATOM 1243 C CA . LEU A 1 155 ? 15.923 4.152 -14.418 1.00 81.12 155 LEU A CA 1
ATOM 1244 C C . LEU A 1 155 ? 16.576 4.965 -15.540 1.00 81.12 155 LEU A C 1
ATOM 1246 O O . LEU A 1 155 ? 16.452 6.181 -15.534 1.00 81.12 155 LEU A O 1
ATOM 1250 N N . SER A 1 156 ? 17.238 4.320 -16.505 1.00 75.12 156 SER A N 1
ATOM 1251 C CA . SER A 1 156 ? 17.864 5.008 -17.647 1.00 75.12 156 SER A CA 1
ATOM 1252 C C . SER A 1 156 ? 16.873 5.558 -18.674 1.00 75.12 156 SER A C 1
ATOM 1254 O O . SER A 1 156 ? 17.260 6.318 -19.556 1.00 75.12 156 SER A O 1
ATOM 1256 N N . TYR A 1 157 ? 15.598 5.181 -18.563 1.00 64.19 157 TYR A N 1
ATOM 1257 C CA . TYR A 1 157 ? 14.527 5.637 -19.448 1.00 64.19 157 TYR A CA 1
ATOM 1258 C C . TYR A 1 157 ? 13.861 6.944 -18.973 1.00 64.19 157 TYR A C 1
ATOM 1260 O O . TYR A 1 157 ? 12.812 7.305 -19.510 1.00 64.19 157 TYR A O 1
ATOM 1268 N N . PHE A 1 158 ? 14.440 7.619 -17.972 1.00 62.75 158 PHE A N 1
ATOM 1269 C CA . PHE A 1 158 ? 13.976 8.886 -17.395 1.00 62.75 158 PHE A CA 1
ATOM 1270 C C . PHE A 1 158 ? 14.988 10.010 -17.585 1.00 62.75 158 PHE A C 1
ATOM 1272 O O . PHE A 1 158 ? 16.205 9.731 -17.500 1.00 62.75 158 PHE A O 1
#